Protein AF-A0A972X2I2-F1 (afdb_monomer)

Structure (mmCIF, N/CA/C/O backbone):
data_AF-A0A972X2I2-F1
#
_entry.id   AF-A0A972X2I2-F1
#
loop_
_atom_site.group_PDB
_atom_site.id
_atom_site.type_symbol
_atom_site.label_atom_id
_atom_site.label_alt_id
_atom_site.label_comp_id
_atom_site.label_asym_id
_atom_site.label_entity_id
_atom_site.label_seq_id
_atom_site.pdbx_PDB_ins_code
_atom_site.Cartn_x
_atom_site.Cartn_y
_atom_site.Cartn_z
_atom_site.occupancy
_atom_site.B_iso_or_equiv
_atom_site.auth_seq_id
_atom_site.auth_comp_id
_atom_site.auth_asym_id
_atom_site.auth_atom_id
_atom_site.pdbx_PDB_model_num
ATOM 1 N N . MET A 1 1 ? 11.259 -18.997 -19.248 1.00 47.31 1 MET A N 1
ATOM 2 C CA . MET A 1 1 ? 10.360 -17.894 -19.654 1.00 47.31 1 MET A CA 1
ATOM 3 C C . MET A 1 1 ? 10.032 -18.086 -21.128 1.00 47.31 1 MET A C 1
ATOM 5 O O . MET A 1 1 ? 10.887 -17.836 -21.963 1.00 47.31 1 MET A O 1
ATOM 9 N N . LYS A 1 2 ? 8.863 -18.656 -21.436 1.00 44.78 2 LYS A N 1
ATOM 10 C CA . LYS A 1 2 ? 8.348 -18.857 -22.800 1.00 44.78 2 LYS A CA 1
ATOM 11 C C . LYS A 1 2 ? 7.114 -17.960 -22.936 1.00 44.78 2 LYS A C 1
ATOM 13 O O . LYS A 1 2 ? 6.302 -17.964 -22.017 1.00 44.78 2 LYS A O 1
ATOM 18 N N . SER A 1 3 ? 7.033 -17.230 -24.049 1.00 46.81 3 SER A N 1
ATOM 19 C CA . SER A 1 3 ? 6.035 -16.204 -24.413 1.00 46.81 3 SER A CA 1
ATOM 20 C C . SER A 1 3 ? 6.422 -14.776 -23.997 1.00 46.81 3 SER A C 1
ATOM 22 O O . SER A 1 3 ? 6.504 -14.431 -22.822 1.00 46.81 3 SER A O 1
ATOM 24 N N . GLY A 1 4 ? 6.744 -13.963 -25.006 1.00 49.09 4 GLY A N 1
ATOM 25 C CA . GLY A 1 4 ? 7.354 -12.640 -24.895 1.00 49.09 4 GLY A CA 1
ATOM 26 C C . GLY A 1 4 ? 6.401 -11.540 -24.442 1.00 49.09 4 GLY A C 1
ATOM 27 O O . GLY A 1 4 ? 6.059 -10.666 -25.229 1.00 49.09 4 GLY A O 1
ATOM 28 N N . GLU A 1 5 ? 6.048 -11.530 -23.159 1.00 64.81 5 GLU A N 1
ATOM 29 C CA . GLU A 1 5 ? 5.438 -10.365 -22.510 1.00 64.81 5 GLU A CA 1
ATOM 30 C C . GLU A 1 5 ? 6.459 -9.707 -21.566 1.00 64.81 5 GLU A C 1
ATOM 32 O O . GLU A 1 5 ? 6.475 -9.979 -20.357 1.00 64.81 5 GLU A O 1
ATOM 37 N N . PRO A 1 6 ? 7.364 -8.861 -22.104 1.00 67.94 6 PRO A N 1
ATOM 38 C CA . PRO A 1 6 ? 8.411 -8.214 -21.315 1.00 67.94 6 PRO A CA 1
ATOM 39 C C . PRO A 1 6 ? 7.839 -7.349 -20.183 1.00 67.94 6 PRO A C 1
ATOM 41 O O . PRO A 1 6 ? 8.447 -7.282 -19.117 1.00 67.94 6 PRO A O 1
ATOM 44 N N . LEU A 1 7 ? 6.643 -6.773 -20.373 1.00 71.50 7 LEU A N 1
ATOM 45 C CA . LEU A 1 7 ? 5.920 -6.005 -19.351 1.00 71.50 7 LEU A CA 1
ATOM 46 C C . LEU A 1 7 ? 5.531 -6.868 -18.144 1.00 71.50 7 LEU A C 1
ATOM 48 O O . LEU A 1 7 ? 5.892 -6.547 -17.015 1.00 71.50 7 LEU A O 1
ATOM 52 N N . LYS A 1 8 ? 4.878 -8.014 -18.373 1.00 73.44 8 LYS A N 1
ATOM 53 C CA . LYS A 1 8 ? 4.469 -8.927 -17.290 1.00 73.44 8 LYS A CA 1
ATOM 54 C C . LYS A 1 8 ? 5.672 -9.519 -16.568 1.00 73.44 8 LYS A C 1
ATOM 56 O O . LYS A 1 8 ? 5.692 -9.606 -15.345 1.00 73.44 8 LYS A O 1
ATOM 61 N N . THR A 1 9 ? 6.709 -9.875 -17.324 1.00 78.94 9 THR A N 1
ATOM 62 C CA . THR A 1 9 ? 7.946 -10.419 -16.755 1.00 78.94 9 THR A CA 1
ATOM 63 C C . THR A 1 9 ? 8.668 -9.387 -15.886 1.00 78.94 9 THR A C 1
ATOM 65 O O . THR A 1 9 ? 9.143 -9.727 -14.803 1.00 78.94 9 THR A O 1
ATOM 68 N N . GLY A 1 10 ? 8.748 -8.130 -16.335 1.00 80.88 10 GLY A N 1
ATOM 69 C CA . GLY A 1 10 ? 9.324 -7.033 -15.557 1.00 80.88 10 GLY A CA 1
ATOM 70 C C . GLY A 1 10 ? 8.528 -6.752 -14.285 1.00 80.88 10 GLY A C 1
ATOM 71 O O . GLY A 1 10 ? 9.106 -6.705 -13.200 1.00 80.88 10 GLY A O 1
ATOM 72 N N . CYS A 1 11 ? 7.202 -6.672 -14.408 1.00 82.31 11 CYS A N 1
ATOM 73 C CA . CYS A 1 11 ? 6.292 -6.442 -13.293 1.00 82.31 11 CYS A CA 1
ATOM 74 C C . CYS A 1 11 ? 6.412 -7.532 -12.211 1.00 82.31 11 CYS A C 1
ATOM 76 O O . CYS A 1 11 ? 6.618 -7.218 -11.038 1.00 82.31 11 CYS A O 1
ATOM 78 N N . LEU A 1 12 ? 6.401 -8.813 -12.604 1.00 84.06 12 LEU A N 1
ATOM 79 C CA . LEU A 1 12 ? 6.584 -9.934 -11.674 1.00 84.06 12 LEU A CA 1
ATOM 80 C C . LEU A 1 12 ? 7.959 -9.924 -11.001 1.00 84.06 12 LEU A C 1
ATOM 82 O O . LEU A 1 12 ? 8.044 -10.180 -9.805 1.00 84.06 12 LEU A O 1
ATOM 86 N N . ARG A 1 13 ? 9.042 -9.606 -11.725 1.00 86.38 13 ARG A N 1
ATOM 87 C CA . ARG A 1 13 ? 10.382 -9.506 -11.113 1.00 86.38 13 ARG A CA 1
ATOM 88 C C . ARG A 1 13 ? 10.445 -8.408 -10.059 1.00 86.38 13 ARG A C 1
ATOM 90 O O . ARG A 1 13 ? 11.046 -8.621 -9.013 1.00 86.38 13 ARG A O 1
ATOM 97 N N . MET A 1 14 ? 9.830 -7.258 -10.327 1.00 86.00 14 MET A N 1
ATOM 98 C CA . MET A 1 14 ? 9.769 -6.159 -9.364 1.00 86.00 14 MET A CA 1
ATOM 99 C C . MET A 1 14 ? 8.922 -6.519 -8.142 1.00 86.00 14 MET A C 1
ATOM 101 O O . MET A 1 14 ? 9.300 -6.179 -7.023 1.00 86.00 14 MET A O 1
ATOM 105 N N . LEU A 1 15 ? 7.821 -7.251 -8.328 1.00 86.94 15 LEU A N 1
ATOM 106 C CA . LEU A 1 15 ? 7.026 -7.752 -7.209 1.00 86.94 15 LEU A CA 1
ATOM 107 C C . LEU A 1 15 ? 7.812 -8.765 -6.362 1.00 86.94 15 LEU A C 1
ATOM 109 O O . LEU A 1 15 ? 7.842 -8.638 -5.143 1.00 86.94 15 LEU A O 1
ATOM 113 N N . ILE A 1 16 ? 8.489 -9.729 -6.996 1.00 88.62 16 ILE A N 1
ATOM 114 C CA . ILE A 1 16 ? 9.333 -10.714 -6.301 1.00 88.62 16 ILE A CA 1
ATOM 115 C C . ILE A 1 16 ? 10.446 -10.012 -5.518 1.00 88.62 16 ILE A C 1
ATOM 117 O O . ILE A 1 16 ? 10.678 -10.354 -4.364 1.00 88.62 16 ILE A O 1
ATOM 121 N N . ALA A 1 17 ? 11.102 -9.013 -6.112 1.00 90.44 17 ALA A N 1
ATOM 122 C CA . ALA A 1 17 ? 12.148 -8.249 -5.438 1.00 90.44 17 ALA A CA 1
ATOM 123 C C . ALA A 1 17 ? 11.616 -7.501 -4.202 1.00 90.44 17 ALA A C 1
ATOM 125 O O . ALA A 1 17 ? 12.269 -7.503 -3.162 1.00 90.44 17 ALA A O 1
ATOM 126 N N . GLU A 1 18 ? 10.425 -6.901 -4.288 1.00 89.06 18 GLU A N 1
ATOM 127 C CA . GLU A 1 18 ? 9.784 -6.229 -3.150 1.00 89.06 18 GLU A CA 1
ATOM 128 C C . GLU A 1 18 ? 9.400 -7.221 -2.042 1.00 89.06 18 GLU A C 1
ATOM 130 O O . GLU A 1 18 ? 9.617 -6.940 -0.865 1.00 89.06 18 GLU A O 1
ATOM 135 N N . VAL A 1 19 ? 8.878 -8.399 -2.401 1.00 89.56 19 VAL A N 1
ATOM 136 C CA . VAL A 1 19 ? 8.581 -9.471 -1.437 1.00 89.56 19 VAL A CA 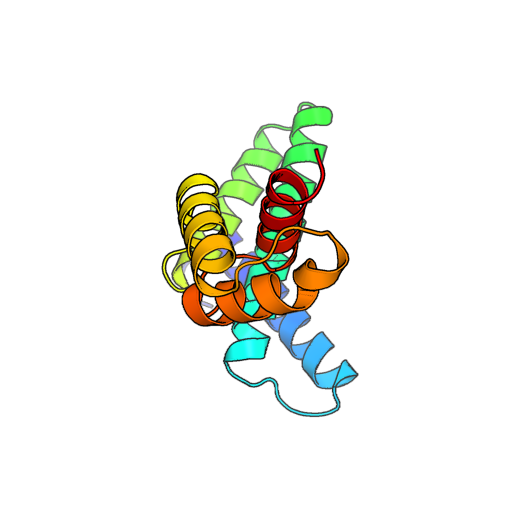1
ATOM 137 C C . VAL A 1 19 ? 9.861 -9.934 -0.745 1.00 89.56 19 VAL A C 1
ATOM 139 O O . VAL A 1 19 ? 9.933 -9.884 0.478 1.00 89.56 19 VAL A O 1
ATOM 142 N N . GLN A 1 20 ? 10.900 -10.283 -1.508 1.00 90.62 20 GLN A N 1
ATOM 143 C CA . GLN A 1 20 ? 12.191 -10.721 -0.966 1.00 90.62 20 GLN A CA 1
ATOM 144 C C . GLN A 1 20 ? 12.808 -9.671 -0.045 1.00 90.62 20 GLN A C 1
ATOM 146 O O . GLN A 1 20 ? 13.297 -9.999 1.033 1.00 90.62 20 GLN A O 1
ATOM 151 N N . LYS A 1 21 ? 12.761 -8.396 -0.441 1.00 92.06 21 LYS A N 1
ATOM 152 C CA . LYS A 1 21 ? 13.238 -7.291 0.391 1.00 92.06 21 LYS A CA 1
ATOM 153 C C . LYS A 1 21 ? 12.512 -7.261 1.737 1.00 92.06 21 LYS A C 1
ATOM 155 O O . LYS A 1 21 ? 13.162 -7.189 2.773 1.00 92.06 21 LYS A O 1
ATOM 160 N N . ARG A 1 22 ? 11.181 -7.369 1.736 1.00 91.31 22 ARG A N 1
ATOM 161 C CA . ARG A 1 22 ? 10.392 -7.385 2.975 1.00 91.31 22 ARG A CA 1
ATOM 162 C C . ARG A 1 22 ? 10.651 -8.624 3.827 1.00 91.31 22 ARG A C 1
ATOM 164 O O . ARG A 1 22 ? 10.683 -8.496 5.044 1.00 91.31 22 ARG A O 1
ATOM 171 N N . GLU A 1 23 ? 10.862 -9.793 3.226 1.00 92.06 23 GLU A N 1
ATOM 172 C CA . GLU A 1 23 ? 11.248 -11.007 3.961 1.00 92.06 23 GLU A CA 1
ATOM 173 C C . GLU A 1 23 ? 12.612 -10.853 4.636 1.00 92.06 23 GLU A C 1
ATOM 175 O O . GLU A 1 23 ? 12.782 -11.254 5.788 1.00 92.06 23 GLU A O 1
ATOM 180 N N . ILE A 1 24 ? 13.574 -10.230 3.946 1.00 93.06 24 ILE A N 1
ATOM 181 C CA . ILE A 1 24 ? 14.895 -9.906 4.498 1.00 93.06 24 ILE A CA 1
ATOM 182 C C . ILE A 1 24 ? 14.752 -8.926 5.668 1.00 93.06 24 ILE A C 1
ATOM 184 O O . ILE A 1 24 ? 15.290 -9.187 6.745 1.00 93.06 24 ILE A O 1
ATOM 188 N N . ASP A 1 25 ? 13.991 -7.844 5.485 1.00 91.31 25 ASP A N 1
ATOM 189 C CA . ASP A 1 25 ? 13.752 -6.831 6.521 1.00 91.31 25 ASP A CA 1
ATOM 190 C C . ASP A 1 25 ? 13.052 -7.439 7.752 1.00 91.31 25 ASP A C 1
ATOM 192 O O . ASP A 1 25 ? 13.419 -7.158 8.895 1.00 91.31 25 ASP A O 1
ATOM 196 N N . LYS A 1 26 ? 12.078 -8.330 7.526 1.00 91.06 26 LYS A N 1
ATOM 197 C CA . LYS A 1 26 ? 11.330 -9.058 8.565 1.00 91.06 26 LYS A CA 1
ATOM 198 C C . LYS A 1 26 ? 12.124 -10.224 9.173 1.00 91.06 26 LYS A C 1
ATOM 200 O O . LYS A 1 26 ? 11.755 -10.729 10.234 1.00 91.06 26 LYS A O 1
ATOM 205 N N . LYS A 1 27 ? 13.192 -10.685 8.512 1.00 92.62 27 LYS A N 1
ATOM 206 C CA . LYS A 1 27 ? 13.947 -11.917 8.826 1.00 92.62 27 LYS A CA 1
ATOM 207 C C . LYS A 1 27 ? 13.074 -13.177 8.916 1.00 92.62 27 LYS A C 1
ATOM 209 O O . LYS A 1 27 ? 13.390 -14.108 9.654 1.00 92.62 27 LYS A O 1
ATOM 214 N N . SER A 1 28 ? 11.955 -13.200 8.200 1.00 91.19 28 SER A N 1
ATOM 215 C CA . SER A 1 28 ? 11.035 -14.339 8.130 1.00 91.19 28 SER A CA 1
ATOM 216 C C . SER A 1 28 ? 10.172 -14.248 6.867 1.00 91.19 28 SER A C 1
ATOM 218 O O . SER A 1 28 ? 10.035 -13.150 6.320 1.00 91.19 28 SER A O 1
ATOM 220 N N . PRO A 1 29 ? 9.586 -15.367 6.402 1.00 89.69 29 PRO A N 1
ATOM 221 C CA . PRO A 1 29 ? 8.677 -15.350 5.260 1.00 89.69 29 PRO A CA 1
ATOM 222 C C . PRO A 1 29 ? 7.482 -14.417 5.480 1.00 89.69 29 PRO A C 1
ATOM 224 O O . PRO A 1 29 ? 7.013 -14.236 6.616 1.00 89.69 29 PRO A O 1
ATOM 227 N N . LEU A 1 30 ? 6.981 -13.837 4.389 1.00 88.94 30 LEU A N 1
ATOM 228 C CA . LEU A 1 30 ? 5.745 -13.060 4.441 1.00 88.94 30 LEU A CA 1
ATOM 229 C C . LEU A 1 30 ? 4.531 -13.981 4.547 1.00 88.94 30 LEU A C 1
ATOM 231 O O . LEU A 1 30 ? 4.463 -15.021 3.892 1.00 88.94 30 LEU A O 1
ATOM 235 N N . ASP A 1 31 ? 3.553 -13.568 5.347 1.00 88.75 31 ASP A N 1
ATOM 236 C CA . ASP A 1 31 ? 2.221 -14.161 5.300 1.00 88.75 31 ASP A CA 1
ATOM 237 C C . ASP A 1 31 ? 1.405 -13.617 4.112 1.00 88.75 31 ASP A C 1
ATOM 239 O O . ASP A 1 31 ? 1.779 -12.649 3.443 1.00 88.75 31 ASP A O 1
ATOM 243 N N . GLU A 1 32 ? 0.266 -14.248 3.831 1.00 82.06 32 GLU A N 1
ATOM 244 C CA . GLU A 1 32 ? -0.605 -13.866 2.716 1.00 82.06 32 GLU A CA 1
ATOM 245 C C . GLU A 1 32 ? -1.067 -12.400 2.804 1.00 82.06 32 GLU A C 1
ATOM 247 O O . GLU A 1 32 ? -1.074 -11.680 1.804 1.00 82.06 32 GLU A O 1
ATOM 252 N N . GLY A 1 33 ? -1.377 -11.912 4.008 1.00 79.81 33 GLY A N 1
ATOM 253 C CA . GLY A 1 33 ? -1.791 -10.527 4.222 1.00 79.81 33 GLY A CA 1
ATOM 254 C C . GLY A 1 33 ? -0.666 -9.527 3.947 1.00 79.81 33 GLY A C 1
ATOM 255 O O . GLY A 1 33 ? -0.898 -8.439 3.414 1.00 79.81 33 GLY A O 1
ATOM 256 N N . GLU A 1 34 ? 0.570 -9.880 4.277 1.00 82.88 34 GLU A N 1
ATOM 257 C CA . GLU A 1 34 ? 1.756 -9.082 3.984 1.00 82.88 34 GLU A CA 1
ATOM 258 C C . GLU A 1 34 ? 2.112 -9.084 2.494 1.00 82.88 34 GLU A C 1
ATOM 260 O O . GLU A 1 34 ? 2.508 -8.038 1.968 1.00 82.88 34 GLU A O 1
ATOM 265 N N . ILE A 1 35 ? 1.907 -10.203 1.794 1.00 85.19 35 ILE A N 1
ATOM 266 C CA . ILE A 1 35 ? 2.049 -10.282 0.333 1.00 85.19 35 ILE A CA 1
ATOM 267 C C . ILE A 1 35 ? 1.026 -9.360 -0.344 1.00 85.19 35 ILE A C 1
ATOM 269 O O . ILE A 1 35 ? 1.395 -8.558 -1.205 1.00 85.19 35 ILE A O 1
ATOM 273 N N . LEU A 1 36 ? -0.236 -9.377 0.096 1.00 82.94 36 LEU A N 1
ATOM 274 C CA . LEU A 1 36 ? -1.269 -8.459 -0.405 1.00 82.94 36 LEU A CA 1
ATOM 275 C C . LEU A 1 36 ? -0.891 -6.985 -0.173 1.00 82.94 36 LEU A C 1
ATOM 277 O O . LEU A 1 36 ? -1.083 -6.137 -1.052 1.00 82.94 36 LEU A O 1
ATOM 281 N N . LYS A 1 37 ? -0.278 -6.667 0.976 1.00 81.19 37 LYS A N 1
ATOM 282 C CA . LYS A 1 37 ? 0.273 -5.326 1.245 1.00 81.19 37 LYS A CA 1
ATOM 283 C C . LYS A 1 37 ? 1.453 -4.981 0.335 1.00 81.19 37 LYS A C 1
ATOM 285 O O . LYS A 1 37 ? 1.626 -3.808 0.002 1.00 81.19 37 LYS A O 1
ATOM 290 N N . ALA A 1 38 ? 2.284 -5.949 -0.050 1.00 86.81 38 ALA A N 1
ATOM 291 C CA . ALA A 1 38 ? 3.384 -5.729 -0.990 1.00 86.81 38 ALA A CA 1
ATOM 292 C C . ALA A 1 38 ? 2.862 -5.392 -2.390 1.00 86.81 38 ALA A C 1
ATOM 294 O O . ALA A 1 38 ? 3.281 -4.390 -2.972 1.00 86.81 38 ALA A O 1
ATOM 295 N N . ILE A 1 39 ? 1.869 -6.143 -2.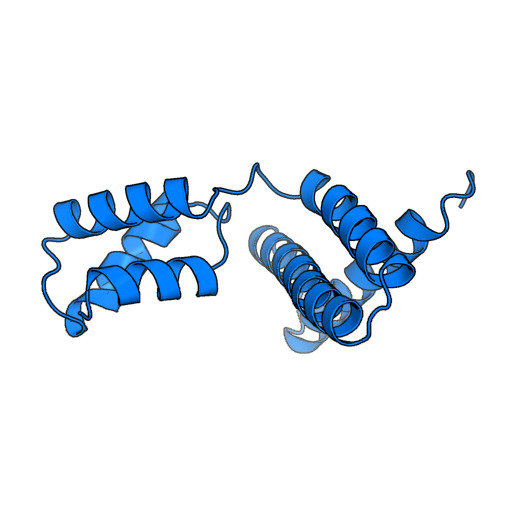876 1.00 86.12 39 ILE A N 1
ATOM 296 C CA . ILE A 1 39 ? 1.204 -5.875 -4.159 1.00 86.12 39 ILE A CA 1
ATOM 297 C C . ILE A 1 39 ? 0.525 -4.496 -4.143 1.00 86.12 39 ILE A C 1
ATOM 299 O O . ILE A 1 39 ? 0.711 -3.700 -5.064 1.00 86.12 39 ILE A O 1
ATOM 303 N N . SER A 1 40 ? -0.197 -4.167 -3.069 1.00 82.81 40 SER A N 1
ATOM 304 C CA . SER A 1 40 ? -0.859 -2.860 -2.920 1.00 82.81 40 SER A CA 1
ATOM 305 C C . SER A 1 40 ? 0.143 -1.697 -2.933 1.00 82.81 40 SER A C 1
ATOM 307 O O . SER A 1 40 ? -0.084 -0.671 -3.573 1.00 82.81 40 SER A O 1
ATOM 309 N N . SER A 1 41 ? 1.299 -1.873 -2.284 1.00 84.69 41 SER A N 1
ATOM 310 C CA . SER A 1 41 ? 2.379 -0.879 -2.277 1.00 84.69 41 SER A CA 1
ATOM 311 C C . SER A 1 41 ? 3.000 -0.672 -3.660 1.00 84.69 41 SER A C 1
ATOM 313 O O . SER A 1 41 ? 3.290 0.461 -4.036 1.00 84.69 41 SER A O 1
ATOM 315 N N . GLN A 1 42 ? 3.181 -1.751 -4.424 1.00 86.94 42 GLN A N 1
ATOM 316 C CA . GLN A 1 42 ? 3.628 -1.701 -5.818 1.00 86.94 42 GLN A CA 1
ATOM 317 C C . GLN A 1 42 ? 2.652 -0.899 -6.686 1.00 86.94 42 GLN A C 1
ATOM 319 O O . GLN A 1 42 ? 3.067 0.00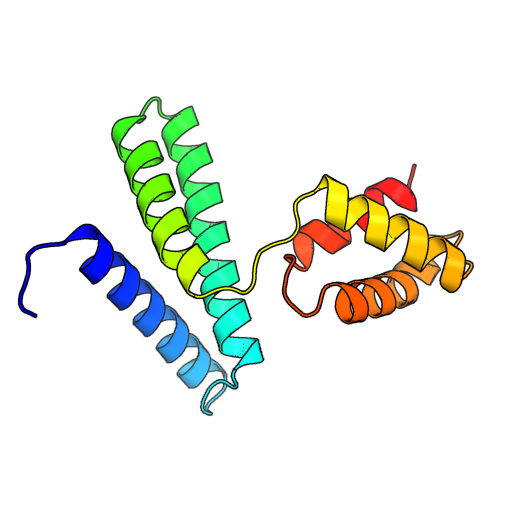7 -7.401 1.00 86.94 42 GLN A O 1
ATOM 324 N N . ILE A 1 43 ? 1.346 -1.162 -6.576 1.00 86.62 43 ILE A N 1
ATOM 325 C CA . ILE A 1 43 ? 0.321 -0.402 -7.310 1.00 86.62 43 ILE A CA 1
ATOM 326 C C . ILE A 1 43 ? 0.393 1.090 -6.970 1.00 86.62 43 ILE A C 1
ATOM 328 O O . ILE A 1 43 ? 0.315 1.933 -7.862 1.00 86.62 43 ILE A O 1
ATOM 332 N N . LYS A 1 44 ? 0.594 1.431 -5.695 1.00 83.88 44 LYS A N 1
ATOM 333 C CA . LYS A 1 44 ? 0.741 2.823 -5.266 1.00 83.88 44 LYS A CA 1
ATOM 334 C C . LYS A 1 44 ? 1.957 3.507 -5.894 1.00 83.88 44 LYS A C 1
ATOM 336 O O . LYS A 1 44 ? 1.807 4.577 -6.467 1.00 83.88 44 LYS A O 1
ATOM 341 N N . GLN A 1 45 ? 3.130 2.878 -5.845 1.00 87.44 45 GLN A N 1
ATOM 342 C CA . GLN A 1 45 ? 4.351 3.429 -6.447 1.00 87.44 45 GLN A CA 1
ATOM 343 C C . GLN A 1 45 ? 4.178 3.715 -7.948 1.00 87.44 45 GLN A C 1
ATOM 345 O O . GLN A 1 45 ? 4.727 4.679 -8.485 1.00 87.44 45 GLN A O 1
ATOM 350 N N . ARG A 1 46 ? 3.383 2.886 -8.625 1.00 89.88 46 ARG A N 1
ATOM 351 C CA . ARG A 1 46 ? 3.051 3.045 -10.042 1.00 89.88 46 ARG A CA 1
ATOM 352 C C . ARG A 1 46 ? 2.055 4.169 -10.279 1.00 89.88 46 ARG A C 1
ATOM 354 O O . ARG A 1 46 ? 2.258 4.939 -11.206 1.00 89.88 46 ARG A O 1
ATOM 361 N N . ASN A 1 47 ? 1.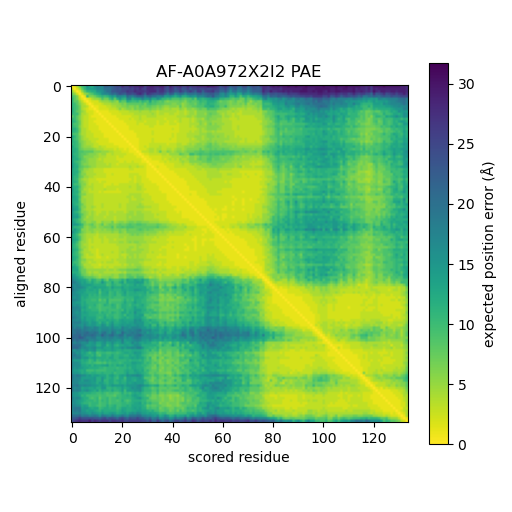043 4.333 -9.424 1.00 87.31 47 ASN A N 1
ATOM 362 C CA . ASN A 1 47 ? 0.158 5.504 -9.463 1.00 87.31 47 ASN A CA 1
ATOM 363 C C . ASN A 1 47 ? 0.936 6.813 -9.259 1.00 87.31 47 ASN A C 1
ATOM 365 O O . ASN A 1 47 ? 0.763 7.748 -10.037 1.00 87.31 47 ASN A O 1
ATOM 369 N N . ASP A 1 48 ? 1.855 6.849 -8.291 1.00 87.75 48 ASP A N 1
ATOM 370 C CA . ASP A 1 48 ? 2.723 8.010 -8.060 1.00 87.75 48 ASP A CA 1
ATOM 371 C C . ASP A 1 48 ? 3.597 8.297 -9.305 1.00 87.75 48 ASP A C 1
ATOM 373 O O . ASP A 1 48 ? 3.801 9.449 -9.699 1.00 87.75 48 ASP A O 1
ATOM 377 N N . SER A 1 49 ? 4.064 7.240 -9.981 1.00 89.94 49 SER A N 1
ATOM 378 C CA . SER A 1 49 ? 4.836 7.338 -11.228 1.00 89.94 49 SER A CA 1
ATOM 379 C C . SER A 1 49 ? 3.981 7.805 -12.413 1.00 89.94 49 SER A C 1
ATOM 381 O O . SER A 1 49 ? 4.446 8.625 -13.201 1.00 89.94 49 SER A O 1
ATOM 383 N N . ILE A 1 50 ? 2.721 7.364 -12.519 1.00 91.12 50 ILE A N 1
ATOM 384 C CA . ILE A 1 50 ? 1.751 7.855 -13.513 1.00 91.12 50 ILE A CA 1
ATOM 385 C C . ILE A 1 50 ? 1.586 9.363 -13.369 1.00 91.12 50 ILE A C 1
ATOM 387 O O . ILE A 1 50 ? 1.706 10.080 -14.360 1.00 91.12 50 ILE A O 1
ATOM 391 N N . GLU A 1 51 ? 1.356 9.861 -12.153 1.00 91.00 51 GLU A N 1
ATOM 392 C CA . GLU A 1 51 ? 1.227 11.300 -11.923 1.00 91.00 51 GLU A CA 1
ATOM 393 C C . GLU A 1 51 ? 2.488 12.065 -12.337 1.00 91.00 51 GLU A C 1
ATOM 395 O O . GLU A 1 51 ? 2.393 13.118 -12.971 1.00 91.00 51 GLU A O 1
ATOM 400 N N . ALA A 1 52 ? 3.672 11.538 -12.010 1.00 92.31 52 ALA A N 1
ATOM 401 C CA . ALA A 1 52 ? 4.942 12.142 -12.400 1.00 92.31 52 ALA A CA 1
ATOM 402 C C . ALA A 1 52 ? 5.133 12.159 -13.928 1.00 92.31 52 ALA A C 1
ATOM 404 O O . ALA A 1 52 ? 5.534 13.182 -14.487 1.00 92.31 52 ALA A O 1
ATOM 405 N N . PHE A 1 53 ? 4.801 11.066 -14.622 1.00 93.12 53 PHE A N 1
ATOM 406 C CA . PHE A 1 53 ? 4.891 10.982 -16.080 1.00 93.12 53 PHE A CA 1
ATOM 407 C C . PHE A 1 53 ? 3.887 11.895 -16.781 1.00 93.12 53 PHE A C 1
ATOM 409 O O . PHE A 1 53 ? 4.260 12.571 -17.740 1.00 93.12 53 PHE A O 1
ATOM 416 N N . LEU A 1 54 ? 2.652 11.986 -16.281 1.00 92.44 54 LEU A N 1
ATOM 417 C CA . LEU A 1 54 ? 1.646 12.912 -16.804 1.00 92.44 54 LEU A CA 1
ATOM 418 C C . LEU A 1 54 ? 2.092 14.371 -16.642 1.00 92.44 54 LEU A C 1
ATOM 420 O O . LEU A 1 54 ? 2.014 15.137 -17.598 1.00 92.44 54 LEU A O 1
ATOM 424 N N . LYS A 1 55 ? 2.650 14.743 -15.480 1.00 94.25 55 LYS A N 1
ATOM 425 C CA . LYS A 1 55 ? 3.243 16.079 -15.264 1.00 94.25 55 LYS A CA 1
ATOM 426 C C . LYS A 1 55 ? 4.403 16.368 -16.222 1.00 94.25 55 LYS A C 1
ATOM 428 O O . LYS A 1 55 ? 4.611 17.514 -16.603 1.00 94.25 55 LYS A O 1
ATOM 433 N N . GLY A 1 56 ? 5.143 15.335 -16.619 1.00 94.75 56 GLY A N 1
ATOM 434 C CA . GLY A 1 56 ? 6.229 15.414 -17.595 1.00 94.75 56 GLY A CA 1
ATOM 435 C C . GLY A 1 56 ? 5.801 15.290 -19.063 1.00 94.75 56 GLY A C 1
ATOM 436 O O . GLY A 1 56 ? 6.680 15.170 -19.913 1.00 94.75 56 GLY A O 1
ATOM 437 N N . ASN A 1 57 ? 4.498 15.273 -19.380 1.00 94.62 57 ASN A N 1
ATOM 438 C CA . ASN A 1 57 ? 3.960 15.015 -20.727 1.00 94.62 57 ASN A CA 1
ATOM 439 C C . ASN A 1 57 ? 4.439 13.687 -21.359 1.00 94.62 57 ASN A C 1
ATOM 441 O O . ASN A 1 57 ? 4.534 13.556 -22.579 1.00 94.62 57 ASN A O 1
ATOM 445 N N . ARG A 1 58 ? 4.741 12.676 -20.535 1.00 95.69 58 ARG A N 1
ATOM 446 C CA . ARG A 1 58 ? 5.183 11.334 -20.951 1.00 95.69 58 ARG A CA 1
ATOM 447 C C . ARG A 1 58 ? 4.038 10.328 -20.897 1.00 95.69 58 ARG A C 1
ATOM 449 O O . ARG A 1 58 ? 4.036 9.401 -20.088 1.00 95.69 58 ARG A O 1
ATOM 456 N N . GLN A 1 59 ? 3.049 10.526 -21.767 1.00 92.25 59 GLN A N 1
ATOM 457 C CA . GLN A 1 59 ? 1.853 9.677 -21.843 1.00 92.25 59 GLN A CA 1
ATOM 458 C C . GLN A 1 59 ? 2.197 8.199 -22.099 1.00 92.25 59 GLN A C 1
ATOM 460 O O . GLN A 1 59 ? 1.596 7.312 -21.500 1.00 92.25 59 GLN A O 1
ATOM 465 N N . ASP A 1 60 ? 3.225 7.942 -22.912 1.00 92.31 60 ASP A N 1
ATOM 466 C CA . ASP A 1 60 ? 3.745 6.608 -23.221 1.00 92.31 60 ASP A CA 1
ATOM 467 C C . ASP A 1 60 ? 4.140 5.817 -21.963 1.00 92.31 60 ASP A C 1
ATOM 469 O O . ASP A 1 60 ? 3.827 4.632 -21.829 1.00 92.31 60 ASP A O 1
ATOM 473 N N . LEU A 1 61 ? 4.800 6.484 -21.014 1.00 89.31 61 LEU A N 1
ATOM 474 C CA . LEU A 1 61 ? 5.223 5.874 -19.757 1.00 89.31 61 LEU A CA 1
ATOM 475 C C . LEU A 1 61 ? 4.057 5.736 -18.775 1.00 89.31 61 LEU A C 1
ATOM 477 O O . LEU A 1 61 ? 3.947 4.712 -18.104 1.00 89.31 61 LEU A O 1
ATOM 481 N N . ALA A 1 62 ? 3.152 6.716 -18.732 1.00 90.19 62 ALA A N 1
ATOM 482 C CA . ALA A 1 62 ? 1.946 6.638 -17.912 1.00 90.19 62 ALA A CA 1
ATOM 483 C C . ALA A 1 62 ? 1.047 5.453 -18.317 1.00 90.19 62 ALA A C 1
ATOM 485 O O . ALA A 1 62 ? 0.548 4.729 -17.457 1.00 90.19 62 ALA A O 1
ATOM 486 N N . ASP A 1 63 ? 0.867 5.211 -19.616 1.00 90.50 63 ASP A N 1
ATOM 487 C CA . ASP A 1 63 ? 0.037 4.105 -20.105 1.00 90.50 63 ASP A CA 1
ATOM 488 C C . ASP A 1 63 ? 0.693 2.737 -19.880 1.00 90.50 63 ASP A C 1
ATOM 490 O O . ASP A 1 63 ? 0.007 1.747 -19.589 1.00 90.50 63 ASP A O 1
ATOM 494 N N . LYS A 1 64 ? 2.029 2.683 -19.915 1.00 89.12 64 LYS A N 1
ATOM 495 C CA . LYS A 1 64 ? 2.781 1.497 -19.500 1.00 89.12 64 LYS A CA 1
ATOM 496 C C . LYS A 1 64 ? 2.536 1.169 -18.024 1.00 89.12 64 LYS A C 1
ATOM 498 O O . LYS A 1 64 ? 2.197 0.030 -17.712 1.00 89.12 64 LYS A O 1
ATOM 503 N N . GLU A 1 65 ? 2.643 2.154 -17.133 1.00 89.81 65 GLU A N 1
ATOM 504 C CA . GLU A 1 65 ? 2.386 1.950 -15.701 1.00 89.81 65 GLU A CA 1
ATOM 505 C C . GLU A 1 65 ? 0.943 1.511 -15.429 1.00 89.81 65 GLU A C 1
ATOM 507 O O . GLU A 1 65 ? 0.721 0.576 -14.660 1.00 89.81 65 GLU A O 1
ATOM 512 N N . LYS A 1 66 ? -0.045 2.107 -16.114 1.00 88.19 66 LYS A N 1
ATOM 513 C CA . LYS A 1 66 ? -1.451 1.671 -16.019 1.00 88.19 66 LYS A CA 1
ATOM 514 C C . LYS A 1 66 ? -1.619 0.204 -16.402 1.00 88.19 66 LYS A C 1
ATOM 516 O O . LYS A 1 66 ? -2.298 -0.538 -15.699 1.00 88.19 66 LYS A O 1
ATOM 521 N N . SER A 1 67 ? -0.975 -0.226 -17.484 1.00 87.94 67 SER A N 1
ATOM 522 C CA . SER A 1 67 ? -1.036 -1.618 -17.942 1.00 87.94 67 SER A CA 1
ATOM 523 C C . SER A 1 67 ? -0.441 -2.586 -16.912 1.00 87.94 67 SER A C 1
ATOM 525 O O . SER A 1 67 ? -0.978 -3.671 -16.686 1.00 87.94 67 SER A O 1
ATOM 527 N N . GLU A 1 68 ? 0.651 -2.195 -16.251 1.00 86.88 68 GLU A N 1
ATOM 528 C CA . GLU A 1 68 ? 1.264 -2.994 -15.184 1.00 86.88 68 GLU A CA 1
ATOM 529 C C . GLU A 1 68 ? 0.401 -3.021 -13.908 1.00 86.88 68 GLU A C 1
ATOM 531 O O . GLU A 1 68 ? 0.311 -4.064 -13.260 1.00 86.88 68 GLU A O 1
ATOM 536 N N . ILE A 1 69 ? -0.299 -1.928 -13.577 1.00 87.44 69 ILE A N 1
ATOM 537 C CA . ILE A 1 69 ? -1.285 -1.896 -12.485 1.00 87.44 69 ILE A CA 1
ATOM 538 C C . ILE A 1 69 ? -2.434 -2.871 -12.748 1.00 87.44 69 ILE A C 1
ATOM 540 O O . ILE A 1 69 ? -2.788 -3.632 -11.849 1.00 87.44 69 ILE A O 1
ATOM 544 N N . GLU A 1 70 ? -3.007 -2.878 -13.953 1.00 86.19 70 GLU A N 1
ATOM 545 C CA . GLU A 1 70 ? -4.100 -3.799 -14.293 1.00 86.19 70 GLU A CA 1
ATOM 546 C C . GLU A 1 70 ? -3.668 -5.262 -14.157 1.00 86.19 70 GLU A C 1
ATOM 548 O O . GLU A 1 70 ? -4.420 -6.085 -13.641 1.00 86.19 70 GLU A O 1
ATOM 553 N N . PHE A 1 71 ? -2.423 -5.580 -14.514 1.00 86.00 71 PHE A N 1
ATOM 554 C CA . PHE A 1 71 ? -1.866 -6.910 -14.287 1.00 86.00 71 PHE A CA 1
ATOM 555 C C . PHE A 1 71 ? -1.725 -7.250 -12.792 1.00 86.00 71 PHE A C 1
ATOM 557 O O . PHE A 1 71 ? -2.091 -8.350 -12.380 1.00 86.00 71 PHE A O 1
ATOM 564 N N . LEU A 1 72 ? -1.240 -6.321 -11.961 1.00 83.75 72 LEU A N 1
ATOM 565 C CA . LEU A 1 72 ? -1.119 -6.537 -10.512 1.00 83.75 72 LEU A CA 1
ATOM 566 C C . LEU A 1 72 ? -2.478 -6.686 -9.821 1.00 83.75 72 LEU A C 1
ATOM 568 O O . LEU A 1 72 ? -2.603 -7.484 -8.892 1.00 83.75 72 LEU A O 1
ATOM 572 N N . LYS A 1 73 ? -3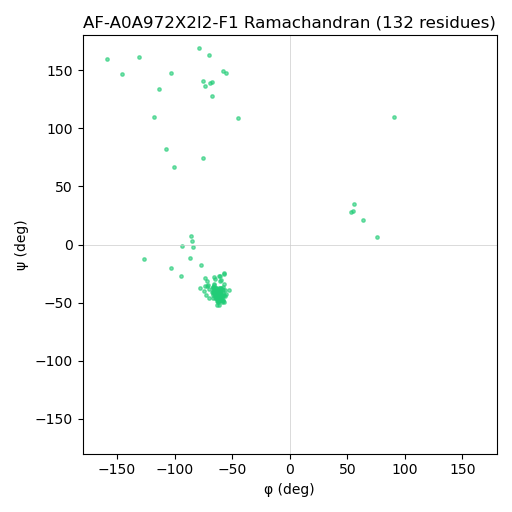.505 -5.966 -10.289 1.00 82.69 73 LYS A N 1
ATOM 573 C CA . LYS A 1 73 ? -4.872 -6.053 -9.755 1.00 82.69 73 LYS A CA 1
ATOM 574 C C . LYS A 1 73 ? -5.478 -7.450 -9.884 1.00 82.69 73 LYS A C 1
ATOM 576 O O . LYS A 1 73 ? -6.295 -7.802 -9.044 1.00 82.69 73 LYS A O 1
ATOM 581 N N . VAL A 1 74 ? -5.053 -8.261 -10.860 1.00 83.12 74 VAL A N 1
ATOM 582 C CA . VAL A 1 74 ? -5.503 -9.663 -11.007 1.00 83.12 74 VAL A CA 1
ATOM 583 C C . VAL A 1 74 ? -5.131 -10.519 -9.788 1.00 83.12 74 VAL A C 1
ATOM 585 O O . VAL A 1 74 ? -5.818 -11.491 -9.488 1.00 83.12 74 VAL A O 1
ATOM 588 N N . TYR A 1 75 ? -4.067 -10.154 -9.068 1.00 80.56 75 TYR A N 1
ATOM 589 C CA . TYR A 1 75 ? -3.600 -10.863 -7.873 1.00 80.56 75 TYR A CA 1
ATOM 590 C C . TYR A 1 75 ? -4.156 -10.290 -6.566 1.00 80.56 75 TYR A C 1
ATOM 592 O O . TYR A 1 75 ? -3.841 -10.802 -5.493 1.00 80.56 75 TYR A O 1
ATOM 600 N N . LEU A 1 76 ? -4.961 -9.228 -6.638 1.00 76.25 76 LEU A N 1
ATOM 601 C CA . LEU A 1 76 ? -5.650 -8.675 -5.485 1.00 76.25 76 LEU A CA 1
ATOM 602 C C . LEU A 1 76 ? -7.122 -9.094 -5.497 1.00 76.25 76 LEU A C 1
ATOM 604 O O . LEU A 1 76 ? -7.738 -9.177 -6.561 1.00 76.25 76 LEU A O 1
ATOM 608 N N . PRO A 1 77 ? -7.738 -9.273 -4.317 1.00 76.94 77 PRO A N 1
ATOM 609 C CA . PRO A 1 77 ? -9.187 -9.273 -4.222 1.00 76.94 77 PRO A CA 1
ATOM 610 C C . PRO A 1 77 ? -9.734 -7.966 -4.806 1.00 76.94 77 PRO A C 1
ATOM 612 O O . PRO A 1 77 ? -9.087 -6.919 -4.676 1.00 76.94 77 PRO A O 1
ATOM 615 N N . THR A 1 78 ? -10.930 -8.017 -5.403 1.00 77.00 78 THR A N 1
ATOM 616 C CA . THR A 1 78 ? -11.596 -6.862 -6.020 1.00 77.00 78 THR A CA 1
ATOM 617 C C . THR A 1 78 ? -11.506 -5.640 -5.115 1.00 77.00 78 THR A C 1
ATOM 619 O O . THR A 1 78 ? -12.146 -5.604 -4.057 1.00 77.00 78 THR A O 1
ATOM 622 N N . GLN A 1 79 ? -10.693 -4.666 -5.522 1.00 76.88 79 GLN A N 1
ATOM 623 C CA . GLN A 1 79 ? -10.445 -3.466 -4.736 1.00 76.88 79 GLN A CA 1
ATOM 624 C C . GLN A 1 79 ? -11.715 -2.622 -4.665 1.00 76.88 79 GLN A C 1
ATOM 626 O O . GLN A 1 79 ? -12.446 -2.501 -5.646 1.00 76.88 79 GLN A O 1
ATOM 631 N N . LEU A 1 80 ? -11.968 -2.057 -3.493 1.00 78.75 80 LEU A N 1
ATOM 632 C CA . LEU A 1 80 ? -13.039 -1.108 -3.258 1.00 78.75 80 LEU A CA 1
ATOM 633 C C . LEU A 1 80 ? -12.652 0.231 -3.885 1.00 78.75 80 LEU A C 1
ATOM 635 O O . LEU A 1 80 ? -11.523 0.707 -3.753 1.00 78.75 80 LEU A O 1
ATOM 639 N N . THR A 1 81 ? -13.609 0.849 -4.556 1.00 79.38 81 THR A N 1
ATOM 640 C CA . THR A 1 81 ? -13.512 2.223 -5.045 1.00 79.38 81 THR A CA 1
ATOM 641 C C . THR A 1 81 ? -13.552 3.223 -3.888 1.00 79.38 81 THR A C 1
ATOM 643 O O . THR A 1 81 ? -13.999 2.904 -2.786 1.00 79.38 81 THR A O 1
ATOM 646 N N . GLU A 1 82 ? -13.139 4.472 -4.129 1.00 76.31 82 GLU A N 1
ATOM 647 C CA . GLU A 1 82 ? -13.206 5.532 -3.106 1.00 76.31 82 GLU A CA 1
ATOM 648 C C . GLU A 1 82 ? -14.623 5.718 -2.566 1.00 76.31 82 GLU A C 1
ATOM 650 O O . GLU A 1 82 ? -14.816 5.870 -1.361 1.00 76.31 82 GLU A O 1
ATOM 655 N N . SER A 1 83 ? -15.623 5.633 -3.443 1.00 78.06 83 SER A N 1
ATOM 656 C CA . SER A 1 83 ? -17.030 5.721 -3.065 1.00 78.06 83 SER A CA 1
ATOM 657 C C . SER A 1 83 ? -17.455 4.567 -2.156 1.00 78.06 83 SER A C 1
ATOM 659 O O . SER A 1 83 ? -18.102 4.807 -1.139 1.00 78.06 83 SER A O 1
ATOM 661 N N . GLU A 1 84 ? -17.057 3.330 -2.463 1.00 82.69 84 GLU A N 1
ATOM 662 C CA . GLU A 1 84 ? -17.360 2.165 -1.622 1.00 82.69 84 GLU A CA 1
ATOM 663 C C . GLU A 1 84 ? -16.645 2.239 -0.268 1.00 82.69 84 GLU A C 1
ATOM 665 O O . GLU A 1 84 ? -17.258 1.980 0.770 1.00 82.69 84 GLU A O 1
ATOM 670 N N . VAL A 1 85 ? -15.377 2.664 -0.249 1.00 85.00 85 VAL A N 1
ATOM 671 C CA . VAL A 1 85 ? -14.641 2.917 0.999 1.00 85.00 85 VAL A CA 1
ATOM 672 C C . VAL A 1 85 ? -15.354 3.986 1.823 1.00 85.00 85 VAL A C 1
ATOM 674 O O . VAL A 1 85 ? -15.523 3.818 3.028 1.00 85.00 85 VAL A O 1
ATOM 677 N N . MET A 1 86 ? -15.835 5.057 1.192 1.00 84.94 86 MET A N 1
ATOM 678 C CA . MET A 1 86 ? -16.547 6.127 1.886 1.00 84.94 86 MET A CA 1
ATOM 679 C C . MET A 1 86 ? -17.868 5.650 2.506 1.00 84.94 86 MET A C 1
ATOM 681 O O . MET A 1 86 ? -18.190 6.070 3.619 1.00 84.94 86 MET A O 1
ATOM 685 N N . VAL A 1 87 ? -18.605 4.753 1.843 1.00 88.56 87 VAL A N 1
ATOM 686 C CA . VAL A 1 87 ? -19.809 4.119 2.415 1.00 88.56 87 VAL A CA 1
ATOM 687 C C . VAL A 1 87 ? -19.445 3.302 3.655 1.00 88.56 87 VAL A C 1
ATOM 689 O O . VAL A 1 87 ? -20.028 3.509 4.719 1.00 88.56 87 VAL A O 1
ATOM 692 N N . ILE A 1 88 ? -18.413 2.457 3.563 1.00 87.50 88 ILE A N 1
ATOM 693 C CA . ILE A 1 88 ? -17.940 1.642 4.693 1.00 87.50 88 ILE A CA 1
ATOM 694 C C . ILE A 1 88 ? -17.491 2.525 5.865 1.00 87.50 88 ILE A C 1
ATOM 696 O O . ILE A 1 88 ? -17.765 2.199 7.020 1.00 87.50 88 ILE A O 1
ATOM 700 N N . VAL A 1 89 ? -16.823 3.648 5.585 1.00 88.06 89 VAL A N 1
ATOM 701 C CA . VAL A 1 89 ? -16.409 4.631 6.596 1.00 88.06 89 VAL A CA 1
ATOM 702 C C . VAL A 1 89 ? -17.619 5.239 7.300 1.00 88.06 89 VAL A C 1
ATOM 704 O O . VAL A 1 89 ? -17.628 5.302 8.526 1.00 88.06 89 VAL A O 1
ATOM 707 N N . VAL A 1 90 ? -18.649 5.660 6.561 1.00 88.69 90 VAL A N 1
ATOM 708 C CA . VAL A 1 90 ? -19.874 6.225 7.152 1.00 88.69 90 VAL A CA 1
ATOM 709 C C . VAL A 1 90 ? -20.575 5.203 8.044 1.00 88.69 90 VAL A C 1
ATOM 711 O O . VAL A 1 90 ? -20.980 5.540 9.158 1.00 88.69 90 VAL A O 1
ATOM 714 N N . ASP A 1 91 ? -20.677 3.954 7.600 1.00 89.00 91 ASP A N 1
ATOM 715 C CA . ASP A 1 91 ? -21.290 2.892 8.397 1.00 89.00 91 ASP A CA 1
ATOM 716 C C . ASP A 1 91 ? -20.458 2.561 9.639 1.00 89.00 91 ASP A C 1
ATOM 718 O O . ASP A 1 91 ? -21.006 2.400 10.726 1.00 89.00 91 ASP A O 1
ATOM 722 N N . ALA A 1 92 ? -19.129 2.530 9.520 1.00 89.19 92 ALA A N 1
ATOM 723 C CA . ALA A 1 92 ? -18.235 2.341 10.659 1.00 89.19 92 ALA A CA 1
ATOM 724 C C . ALA A 1 92 ? -18.324 3.493 11.674 1.00 89.19 92 ALA A C 1
ATOM 726 O O . ALA A 1 92 ? -18.283 3.248 12.879 1.00 89.19 92 ALA A O 1
ATOM 727 N N . ILE A 1 93 ? -18.481 4.741 11.223 1.00 88.69 93 ILE A N 1
ATOM 728 C CA . ILE A 1 93 ? -18.699 5.898 12.106 1.00 88.69 93 ILE A CA 1
ATOM 729 C C . ILE A 1 93 ? -20.020 5.739 12.869 1.00 88.69 93 ILE A C 1
ATOM 731 O O . ILE A 1 93 ? -20.041 5.922 14.085 1.00 88.69 93 ILE A O 1
ATOM 735 N N . LYS A 1 94 ? -21.100 5.336 12.185 1.00 88.25 94 LYS A N 1
ATOM 736 C CA . LYS A 1 94 ? -22.411 5.100 12.814 1.00 88.25 94 LYS A CA 1
ATOM 737 C C . LYS A 1 94 ? -22.364 3.979 13.849 1.00 88.25 94 LYS A C 1
ATOM 739 O O . LYS A 1 94 ? -22.873 4.154 14.949 1.00 88.25 94 LYS A O 1
ATOM 744 N N . GLU A 1 95 ? -21.739 2.852 13.518 1.00 87.38 95 GLU A N 1
ATOM 745 C CA . GLU A 1 95 ? -21.607 1.706 14.429 1.00 87.38 95 GLU A CA 1
ATOM 746 C C . GLU A 1 95 ? -20.749 2.016 15.654 1.00 87.38 95 GLU A C 1
ATOM 748 O O . GLU A 1 95 ? -21.031 1.537 16.749 1.00 87.38 95 GLU A O 1
ATOM 753 N N . THR A 1 96 ? -19.688 2.804 15.480 1.00 86.62 96 THR A N 1
ATOM 754 C CA . THR A 1 96 ? -18.771 3.139 16.579 1.00 86.62 96 THR A CA 1
ATOM 755 C C . THR A 1 96 ? -19.223 4.348 17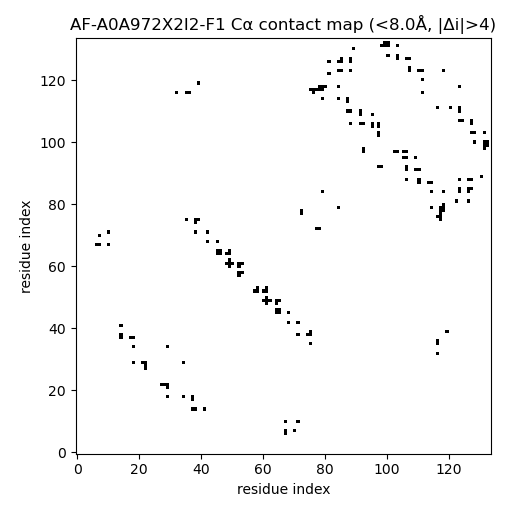.396 1.00 86.62 96 THR A C 1
ATOM 757 O O . THR A 1 96 ? -18.656 4.592 18.460 1.00 86.62 96 THR A O 1
ATOM 760 N N . GLY A 1 97 ? -20.215 5.109 16.918 1.00 84.06 97 GLY A N 1
ATOM 761 C CA . GLY A 1 97 ? -20.649 6.365 17.534 1.00 84.06 97 GLY A CA 1
ATOM 762 C C . GLY A 1 97 ? -19.564 7.447 17.526 1.00 84.06 97 GLY A C 1
ATOM 763 O O . GLY A 1 97 ? -19.592 8.356 18.354 1.00 84.06 97 GLY A O 1
ATOM 764 N N . ALA A 1 98 ? -18.578 7.327 16.635 1.00 84.38 98 ALA A N 1
ATOM 765 C CA . ALA A 1 98 ? -17.426 8.214 16.583 1.00 84.38 98 ALA A CA 1
ATOM 766 C C . ALA A 1 98 ? -17.843 9.629 16.168 1.00 84.38 98 ALA A C 1
ATOM 768 O O . ALA A 1 98 ? -18.479 9.818 15.133 1.00 84.38 98 ALA A O 1
ATOM 769 N N . THR A 1 99 ? -17.451 10.631 16.951 1.00 78.75 99 THR A N 1
ATOM 770 C CA . THR A 1 99 ? -17.779 12.042 16.660 1.00 78.75 99 THR A CA 1
ATOM 771 C C . THR A 1 99 ? -16.557 12.948 16.628 1.00 78.75 99 THR A C 1
ATOM 773 O O . THR A 1 99 ? -16.652 14.081 16.164 1.00 78.75 99 THR A O 1
ATOM 776 N N . GLN A 1 100 ? -15.402 12.466 17.096 1.00 80.94 100 GLN A N 1
ATOM 777 C CA . GLN A 1 100 ? -14.191 13.270 17.219 1.00 80.94 100 GLN A CA 1
ATOM 778 C C . GLN A 1 100 ? -12.977 12.570 16.612 1.00 80.94 100 GLN A C 1
ATOM 780 O O . GLN A 1 100 ? -12.925 11.347 16.484 1.00 80.94 100 GLN A O 1
ATOM 785 N N . ALA A 1 101 ? -11.934 13.350 16.320 1.00 78.50 101 ALA A N 1
ATOM 786 C CA . ALA A 1 101 ? -10.656 12.836 15.826 1.00 78.50 101 ALA A CA 1
ATOM 787 C C . ALA A 1 101 ? -10.008 11.796 16.764 1.00 78.50 101 ALA A C 1
ATOM 789 O O . ALA A 1 101 ? -9.249 10.941 16.310 1.00 78.50 101 ALA A O 1
ATOM 790 N N . GLN A 1 102 ? -10.329 11.830 18.061 1.00 82.12 102 GLN A N 1
ATOM 791 C CA . GLN A 1 102 ? -9.868 10.848 19.048 1.00 82.12 102 GLN A CA 1
ATOM 792 C C . GLN A 1 102 ? -10.436 9.439 18.790 1.00 82.12 102 GLN A C 1
ATOM 794 O O . GLN A 1 102 ? -9.773 8.444 19.079 1.00 82.12 102 GLN A O 1
ATOM 799 N N . ASP A 1 103 ? -11.620 9.337 18.176 1.00 85.25 103 ASP A N 1
ATOM 800 C CA . ASP A 1 103 ? -12.252 8.062 17.821 1.00 85.25 103 ASP A CA 1
ATOM 801 C C . ASP A 1 103 ? -11.749 7.489 16.490 1.00 85.25 103 ASP A C 1
ATOM 803 O O . ASP A 1 103 ? -12.122 6.375 16.112 1.00 85.25 103 ASP A O 1
ATOM 807 N N . MET A 1 104 ? -10.855 8.200 15.791 1.00 84.25 104 MET A N 1
ATOM 808 C CA . MET A 1 104 ? -10.307 7.769 14.504 1.00 84.25 104 MET A CA 1
ATOM 809 C C . MET A 1 104 ? -9.723 6.354 14.580 1.00 84.25 104 MET A C 1
ATOM 811 O O . MET A 1 104 ? -9.944 5.555 13.676 1.00 84.25 104 MET A O 1
ATOM 815 N N . GLY A 1 105 ? -9.049 5.995 15.678 1.00 83.81 105 GLY A N 1
ATOM 816 C CA . GLY A 1 105 ? -8.516 4.642 15.870 1.00 83.81 105 GLY A CA 1
ATOM 817 C C . GLY A 1 105 ? -9.594 3.548 15.888 1.00 83.81 105 GLY A C 1
ATOM 818 O O . GLY A 1 105 ? -9.387 2.471 15.326 1.00 83.81 105 GLY A O 1
ATOM 819 N N . LYS A 1 106 ? -10.768 3.827 16.473 1.00 87.69 106 LYS A N 1
ATOM 820 C CA . LYS A 1 106 ? -11.902 2.888 16.506 1.00 87.69 106 LYS A CA 1
ATOM 821 C C . LYS A 1 106 ? -12.517 2.728 15.119 1.00 87.69 106 LYS A C 1
ATOM 823 O O . LYS A 1 106 ? -12.713 1.598 14.673 1.00 87.69 106 LYS A O 1
ATOM 828 N N . VAL A 1 107 ? -12.751 3.843 14.421 1.00 87.88 107 VAL A N 1
ATOM 829 C CA . VAL A 1 107 ? -13.294 3.840 13.053 1.00 87.88 107 VAL A CA 1
ATOM 830 C C . VAL A 1 107 ? -12.343 3.114 12.108 1.00 87.88 107 VAL A C 1
ATOM 832 O O . VAL A 1 107 ? -12.773 2.226 11.381 1.00 87.88 107 VAL A O 1
ATOM 835 N N . MET A 1 108 ? -11.039 3.398 12.175 1.00 87.00 108 MET A N 1
ATOM 836 C CA . MET A 1 108 ? -10.021 2.710 11.374 1.00 87.00 108 MET A CA 1
ATOM 837 C C . MET A 1 108 ? -10.061 1.195 11.581 1.00 87.00 108 MET A C 1
ATOM 839 O O . MET A 1 108 ? -10.019 0.448 10.607 1.00 87.00 108 MET A O 1
ATOM 843 N N . LYS A 1 109 ? -10.182 0.724 12.829 1.00 86.94 109 LYS A N 1
ATOM 844 C CA . LYS A 1 109 ? -10.267 -0.713 13.126 1.00 86.94 109 LYS A CA 1
ATOM 845 C C . LYS A 1 109 ? -11.521 -1.349 12.515 1.00 86.94 109 LYS A C 1
ATOM 847 O O . LYS A 1 109 ? -11.420 -2.417 11.916 1.00 86.94 109 LYS A O 1
ATOM 852 N N . ALA A 1 110 ? -12.675 -0.692 12.635 1.00 89.12 110 ALA A N 1
ATOM 853 C CA . ALA A 1 110 ? -13.934 -1.170 12.064 1.00 89.12 110 ALA A CA 1
ATOM 854 C C . ALA A 1 110 ? -13.900 -1.193 10.526 1.00 89.12 110 ALA A C 1
ATOM 856 O O . ALA A 1 110 ? -14.291 -2.184 9.910 1.00 89.12 110 ALA A O 1
ATOM 857 N N . VAL A 1 111 ? -13.364 -0.142 9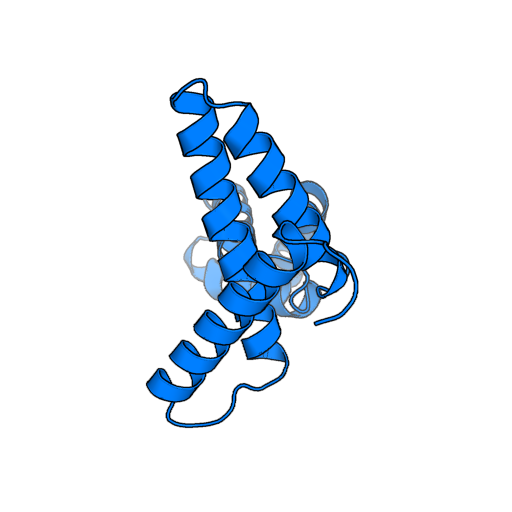.899 1.00 87.25 111 VAL A N 1
ATOM 858 C CA . VAL A 1 111 ? -13.238 -0.068 8.438 1.00 87.25 111 VAL A CA 1
ATOM 859 C C . VAL A 1 111 ? -12.245 -1.097 7.918 1.00 87.25 111 VAL A C 1
ATOM 861 O O . VAL A 1 111 ? -12.554 -1.770 6.946 1.00 87.25 111 VAL A O 1
ATOM 864 N N . LEU A 1 112 ? -11.090 -1.285 8.563 1.00 83.31 112 LEU A N 1
ATOM 865 C CA . LEU A 1 112 ? -10.117 -2.304 8.153 1.00 83.31 112 LEU A CA 1
ATOM 866 C C . LEU A 1 112 ? -10.699 -3.720 8.234 1.00 83.31 112 LEU A C 1
ATOM 868 O O . LEU A 1 112 ? -10.461 -4.521 7.331 1.00 83.31 112 LEU A O 1
ATOM 872 N N . ALA A 1 113 ? -11.496 -4.012 9.267 1.00 84.94 113 ALA A N 1
ATOM 873 C CA . ALA A 1 113 ? -12.192 -5.290 9.392 1.00 84.94 113 ALA A CA 1
ATOM 874 C C . ALA A 1 113 ? -13.210 -5.507 8.259 1.00 84.94 113 ALA A C 1
ATOM 876 O O . ALA A 1 113 ? -13.261 -6.592 7.686 1.00 84.94 113 ALA A O 1
ATOM 877 N N . LYS A 1 114 ? -13.977 -4.471 7.892 1.00 84.12 114 LYS A N 1
ATOM 878 C CA . LYS A 1 114 ? -14.958 -4.526 6.792 1.00 84.12 114 LYS A CA 1
ATOM 879 C C . LYS A 1 114 ? -14.317 -4.532 5.404 1.00 84.12 114 LYS A C 1
ATOM 881 O O . LYS A 1 114 ? -14.820 -5.181 4.493 1.00 84.12 114 LYS A O 1
ATOM 886 N N . ALA A 1 115 ? -13.217 -3.806 5.239 1.00 82.12 115 ALA A N 1
ATOM 887 C CA . ALA A 1 115 ? -12.498 -3.702 3.980 1.00 82.12 115 ALA A CA 1
ATOM 888 C C . ALA A 1 115 ? -11.722 -4.984 3.670 1.00 82.12 115 ALA A C 1
ATOM 890 O O . ALA A 1 115 ? -11.520 -5.280 2.500 1.00 82.12 115 ALA A O 1
ATOM 891 N N . GLY A 1 116 ? -11.276 -5.747 4.676 1.00 74.25 116 GLY A N 1
ATOM 892 C CA . GLY A 1 116 ? -10.672 -7.069 4.473 1.00 74.25 116 GLY A CA 1
ATOM 893 C C . GLY A 1 116 ? -9.467 -7.066 3.522 1.00 74.25 116 GLY A C 1
ATOM 894 O O . GLY A 1 116 ? -9.312 -7.983 2.725 1.00 74.25 116 GLY A O 1
ATOM 895 N N . GLY A 1 117 ? -8.659 -5.998 3.529 1.00 74.94 117 GLY A N 1
ATOM 896 C CA . GLY A 1 117 ? -7.523 -5.841 2.605 1.00 74.94 117 GLY A CA 1
ATOM 897 C C . GLY A 1 117 ? -7.900 -5.455 1.166 1.00 74.94 117 GLY A C 1
ATOM 898 O O . GLY A 1 117 ? -7.030 -5.389 0.303 1.00 74.94 117 GLY A O 1
ATOM 899 N N . ARG A 1 118 ? -9.178 -5.161 0.902 1.00 78.00 118 ARG A N 1
ATOM 900 C CA . ARG A 1 118 ? -9.695 -4.694 -0.396 1.00 78.00 118 ARG A CA 1
ATOM 901 C C . ARG A 1 118 ? -9.574 -3.182 -0.591 1.00 78.00 118 ARG A C 1
ATOM 903 O O . ARG A 1 118 ? -10.080 -2.662 -1.574 1.00 78.00 118 ARG A O 1
ATOM 910 N N . ALA A 1 119 ? -8.985 -2.466 0.357 1.00 75.00 119 ALA A N 1
ATOM 911 C CA . ALA A 1 119 ? -8.730 -1.040 0.242 1.00 75.00 119 ALA A CA 1
ATOM 912 C C . ALA A 1 119 ? -7.421 -0.686 0.939 1.00 75.00 119 ALA A C 1
ATOM 914 O O . ALA A 1 119 ? -7.058 -1.281 1.959 1.00 75.00 119 ALA A O 1
ATOM 915 N N . ASP A 1 120 ? -6.730 0.308 0.391 1.00 74.75 120 ASP A N 1
ATOM 916 C CA . ASP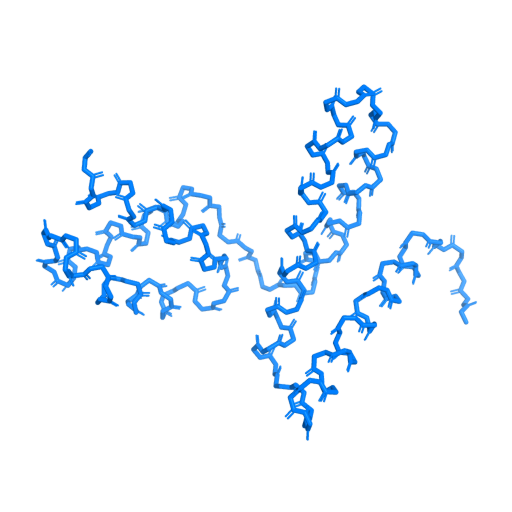 A 1 120 ? -5.475 0.795 0.940 1.00 74.75 120 ASP A CA 1
ATOM 917 C C . ASP A 1 120 ? -5.686 1.527 2.276 1.00 74.75 120 ASP A C 1
ATOM 919 O O . ASP A 1 120 ? -6.612 2.321 2.453 1.00 74.75 120 ASP A O 1
ATOM 923 N N . GLY A 1 121 ? -4.787 1.287 3.232 1.00 76.19 121 GLY A N 1
ATOM 924 C CA . GLY A 1 121 ? -4.876 1.879 4.566 1.00 76.19 121 GLY A CA 1
ATOM 925 C C . GLY A 1 121 ? -4.725 3.403 4.575 1.00 76.19 121 GLY A C 1
ATOM 926 O O . GLY A 1 121 ? -5.318 4.060 5.431 1.00 76.19 121 GLY A O 1
ATOM 927 N N . LYS A 1 122 ? -3.968 3.984 3.633 1.00 77.62 122 LYS A N 1
ATOM 928 C CA . LYS A 1 122 ? -3.841 5.441 3.488 1.00 77.62 122 LYS A CA 1
ATOM 929 C C . LYS A 1 122 ? -5.127 6.024 2.908 1.00 77.62 122 LYS A C 1
ATOM 931 O O . LYS A 1 122 ? -5.620 7.001 3.457 1.00 77.62 122 LYS A O 1
ATOM 936 N N . MET A 1 123 ? -5.705 5.388 1.890 1.00 80.81 123 MET A N 1
ATOM 937 C CA . MET A 1 123 ? -7.005 5.773 1.326 1.00 80.81 123 MET A CA 1
ATOM 938 C C . MET A 1 123 ? -8.123 5.734 2.378 1.00 80.81 123 MET A C 1
ATOM 940 O O . MET A 1 123 ? -8.892 6.687 2.504 1.00 80.81 123 MET A O 1
ATOM 944 N N . ILE A 1 124 ? -8.179 4.665 3.181 1.00 84.38 124 ILE A N 1
ATOM 945 C CA . ILE A 1 124 ? -9.105 4.560 4.314 1.00 84.38 124 ILE A CA 1
ATOM 946 C C . ILE A 1 124 ? -8.870 5.719 5.292 1.00 84.38 124 ILE A C 1
ATOM 948 O O . ILE A 1 124 ? -9.821 6.395 5.671 1.00 84.38 124 ILE A O 1
ATOM 952 N N . ASN A 1 125 ? -7.618 5.986 5.674 1.00 85.12 125 ASN A N 1
ATOM 953 C CA . ASN A 1 125 ? -7.276 7.066 6.604 1.00 85.12 125 ASN A CA 1
ATOM 954 C C . ASN A 1 125 ? -7.688 8.446 6.064 1.00 85.12 125 ASN A C 1
ATOM 956 O O . ASN A 1 125 ? -8.302 9.226 6.786 1.00 85.12 125 ASN A O 1
ATOM 960 N N . GLU A 1 126 ? -7.424 8.730 4.789 1.00 86.50 126 GLU A N 1
ATOM 961 C CA . GLU A 1 126 ? -7.850 9.966 4.126 1.00 86.50 126 GLU A CA 1
ATOM 962 C C . GLU A 1 126 ? -9.381 10.103 4.109 1.00 86.50 126 GLU A C 1
ATOM 964 O O . GLU A 1 126 ? -9.901 11.164 4.458 1.00 86.50 126 GLU A O 1
ATOM 969 N N . CYS A 1 127 ? -10.116 9.029 3.797 1.00 85.38 127 CYS A N 1
ATOM 970 C CA . CYS A 1 127 ? -11.582 9.025 3.827 1.00 85.38 127 CYS A CA 1
ATOM 971 C C . CYS A 1 127 ? -12.139 9.238 5.243 1.00 85.38 127 CYS A C 1
ATOM 973 O O . CYS A 1 127 ? -13.072 10.019 5.427 1.00 85.38 127 CYS A O 1
ATOM 975 N N . VAL A 1 128 ? -11.561 8.571 6.248 1.00 86.19 128 VAL A N 1
ATOM 976 C CA . VAL A 1 128 ? -11.951 8.718 7.659 1.00 86.19 128 VAL A CA 1
ATOM 977 C C . VAL A 1 128 ? -11.673 10.139 8.143 1.00 86.19 128 VAL A C 1
ATOM 979 O O . VAL A 1 128 ? -12.552 10.757 8.742 1.00 86.19 128 VAL A O 1
ATOM 982 N N . ARG A 1 129 ? -10.494 10.694 7.838 1.00 86.00 129 ARG A N 1
ATOM 983 C CA . ARG A 1 129 ? -10.150 12.083 8.172 1.00 86.00 129 ARG A CA 1
ATOM 984 C C . ARG A 1 129 ? -11.120 13.068 7.542 1.00 86.00 129 ARG A C 1
ATOM 986 O O . ARG A 1 129 ? -11.677 13.870 8.273 1.00 86.00 129 ARG A O 1
ATOM 993 N N . ARG A 1 130 ? -11.407 12.949 6.239 1.00 85.62 130 ARG A N 1
ATOM 994 C CA . ARG A 1 130 ? -12.389 13.804 5.543 1.00 85.62 130 ARG A CA 1
ATOM 995 C C . ARG A 1 130 ? -13.791 13.765 6.162 1.00 85.62 130 ARG A C 1
ATOM 997 O O . ARG A 1 130 ? -14.565 14.691 5.953 1.00 85.62 130 ARG A O 1
ATOM 1004 N N . LYS A 1 131 ? -14.163 12.682 6.856 1.00 84.06 131 LYS A N 1
ATOM 1005 C CA . LYS A 1 131 ? -15.480 12.544 7.500 1.00 84.06 131 LYS A CA 1
ATOM 1006 C C . LYS A 1 131 ? -15.504 12.966 8.969 1.00 84.06 131 LYS A C 1
ATOM 1008 O O . LYS A 1 131 ? -16.567 13.358 9.437 1.00 84.06 131 LYS A O 1
ATOM 1013 N N . LEU A 1 132 ? -14.382 12.875 9.686 1.00 78.25 132 LEU A N 1
ATOM 1014 C CA . LEU A 1 132 ? -14.291 13.194 11.119 1.00 78.25 132 LEU A CA 1
ATOM 1015 C C . LEU A 1 132 ? -13.645 14.552 11.422 1.00 78.25 132 LEU A C 1
ATOM 1017 O O . LEU A 1 132 ? -13.816 15.067 12.524 1.00 78.25 132 LEU A O 1
ATOM 1021 N N . GLN A 1 133 ? -12.876 15.113 10.492 1.00 67.69 133 GLN A N 1
ATOM 1022 C CA . GLN A 1 133 ? -12.267 16.434 10.606 1.00 67.69 133 GLN A CA 1
ATOM 1023 C C . GLN A 1 133 ? -12.831 17.312 9.477 1.00 67.69 133 GLN A C 1
ATOM 1025 O O . GLN A 1 133 ? -12.548 17.010 8.315 1.00 67.69 133 GLN A O 1
ATOM 1030 N N . PRO A 1 134 ? -13.681 18.311 9.793 1.00 53.88 134 PRO A N 1
ATOM 1031 C CA . PRO A 1 134 ? -14.174 19.276 8.812 1.00 53.88 134 PRO A CA 1
ATOM 1032 C C . PRO A 1 134 ? -13.056 20.169 8.261 1.00 53.88 134 PRO A C 1
ATOM 1034 O O . PRO A 1 134 ? -12.055 20.391 8.984 1.00 53.88 134 PRO A O 1
#

Mean predicted aligned error: 8.15 Å

Nearest PDB structures (foldseek):
  1ng6-assembly1_A  TM=9.191E-01  e=4.511E-08  Bacillus subtilis
  8xjg-assembly1_A  TM=6.101E-01  e=4.511E-08  Vibrio parahaemolyticus
  8xje-assembly1_A  TM=7.416E-01  e=2.984E-07  Campylobacter jejuni
  8xje-assembly3_C  TM=7.972E-01  e=1.381E-06  Campylobacter jejuni
  8xje-assembly4_D  TM=7.550E-01  e=1.121E-05  Campylobacter jejuni

Foldseek 3Di:
DPDDPVLQVVLVVVLVVLQVVVCVVVVHHDDPLVSLVSLVVLLVVLVVVLVVCVVVVNVVSNVSSVVSSVVSCVVHDQADDLVRLLVQLVVLCVVQVDQAPVCLVSSLVSSCVVCVSSYDSVSNSVSNCVVRPD

Sequence (134 aa):
MKSGEPLKTGCLRMLIAEVQKREIDKKSPLDEGEILKAISSQIKQRNDSIEAFLKGNRQDLADKEKSEIEFLKVYLPTQLTESEVMVIVVDAIKETGATQAQDMGKVMKAVLAKAGGRADGKMINECVRRKLQP

Radius of gyration: 17.46 Å; Cα contacts (8 Å, |Δi|>4): 109; chains: 1; bounding box: 37×38×44 Å

Secondary structure (DSSP, 8-state):
--S--HHHHHHHHHHHHHHHHHHHHHTSPPPHHHHHHHHHHHHHHHHHHHHHHHHTT-HHHHHHHHHHHHHHHTTS--PPPHHHHHHHHHHHHHHHT--SGGGHHHHHHHHHHHHTTSS-HHHHHHHHHHHH--

Solvent-accessible surface area (backbone atoms only — not comparable to full-atom values): 7565 Å² total; per-residue (Å²): 142,83,80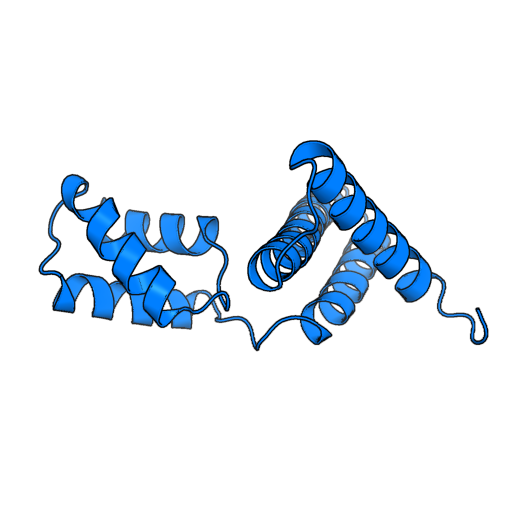,94,48,68,66,61,54,50,51,51,51,53,48,50,51,53,51,52,50,50,21,60,76,66,72,42,83,72,52,74,70,54,48,53,50,48,54,52,50,52,44,48,56,35,53,57,45,27,55,52,24,53,77,68,74,32,56,74,59,24,52,50,37,50,54,51,40,58,59,54,49,74,80,44,69,82,64,55,49,74,68,55,48,43,51,46,39,54,51,24,30,63,76,67,67,51,78,46,70,86,37,44,65,60,34,52,53,48,31,51,65,74,42,68,80,21,53,57,69,64,61,50,48,52,48,46,43,66,73,48,48,133

pLDDT: mean 83.68, std 9.03, range [44.78, 95.69]